Protein AF-A0A960N639-F1 (afdb_monomer_lite)

Structure (mmCIF, N/CA/C/O backbone):
data_AF-A0A960N639-F1
#
_entry.id   AF-A0A960N639-F1
#
loop_
_atom_site.group_PDB
_atom_site.id
_atom_site.type_symbol
_atom_site.label_atom_id
_atom_site.label_alt_id
_atom_site.label_comp_id
_atom_site.label_asym_id
_atom_site.label_entity_id
_atom_site.label_seq_id
_atom_site.pdbx_PDB_ins_code
_atom_site.Cartn_x
_atom_site.Cartn_y
_atom_site.Cartn_z
_atom_site.occupancy
_atom_site.B_iso_or_equiv
_atom_site.auth_seq_id
_atom_site.auth_comp_id
_atom_site.auth_asym_id
_atom_site.auth_atom_id
_atom_site.pdbx_PDB_model_num
ATOM 1 N N . THR A 1 1 ? 7.442 -10.438 -28.998 1.00 61.00 1 THR A N 1
ATOM 2 C CA . THR A 1 1 ? 8.484 -9.543 -28.445 1.00 61.00 1 THR A CA 1
ATOM 3 C C . THR A 1 1 ? 9.878 -10.045 -28.780 1.00 61.00 1 THR A C 1
ATOM 5 O O . THR A 1 1 ? 10.606 -9.326 -29.451 1.00 61.00 1 THR A O 1
ATOM 8 N N . TYR A 1 2 ? 10.184 -11.310 -28.457 1.00 67.44 2 TYR A N 1
ATOM 9 C CA . TYR A 1 2 ? 11.462 -11.985 -28.743 1.00 67.44 2 TYR A CA 1
ATOM 10 C C . TYR A 1 2 ? 11.918 -11.907 -30.215 1.00 67.44 2 TYR A C 1
ATOM 12 O O . TYR A 1 2 ? 12.948 -11.312 -30.504 1.00 67.44 2 TYR A O 1
ATOM 20 N N . SER A 1 3 ? 11.106 -12.372 -31.171 1.00 80.56 3 SER A N 1
ATOM 21 C CA . SER A 1 3 ? 11.494 -12.438 -32.596 1.00 80.56 3 SER A CA 1
ATOM 22 C C . SER A 1 3 ? 11.675 -11.080 -33.291 1.00 80.56 3 SER A C 1
ATOM 24 O O . SER A 1 3 ? 12.091 -11.034 -34.442 1.00 80.56 3 SER A O 1
ATOM 26 N N . LYS A 1 4 ? 11.306 -9.971 -32.634 1.00 85.50 4 LYS A N 1
ATOM 27 C CA . LYS A 1 4 ? 11.384 -8.612 -33.196 1.00 85.50 4 LYS A CA 1
ATOM 28 C C . LYS A 1 4 ? 12.411 -7.732 -32.477 1.00 85.50 4 LYS A C 1
ATOM 30 O O . LYS A 1 4 ? 12.535 -6.573 -32.857 1.00 85.50 4 LYS A O 1
ATOM 35 N N . TYR A 1 5 ? 13.091 -8.250 -31.444 1.00 82.38 5 TYR A N 1
ATOM 36 C CA . TYR A 1 5 ? 14.043 -7.507 -30.604 1.00 82.38 5 TYR A CA 1
ATOM 37 C C . TYR A 1 5 ? 13.526 -6.112 -30.218 1.00 82.38 5 TYR A C 1
ATOM 39 O O . TYR A 1 5 ? 14.222 -5.109 -30.364 1.00 82.38 5 TYR A O 1
ATOM 47 N N . LYS A 1 6 ? 12.256 -6.036 -29.805 1.00 87.81 6 LYS A N 1
ATOM 48 C CA . LYS A 1 6 ? 11.618 -4.771 -29.435 1.00 87.81 6 LYS A CA 1
ATOM 49 C C . LYS A 1 6 ? 11.656 -4.588 -27.926 1.00 87.81 6 LYS A C 1
ATOM 51 O O . LYS A 1 6 ? 11.224 -5.486 -27.204 1.00 87.81 6 LYS A O 1
ATOM 56 N N . THR A 1 7 ? 12.100 -3.411 -27.499 1.00 89.12 7 THR A N 1
ATOM 57 C CA . THR A 1 7 ? 11.839 -2.897 -26.153 1.00 89.12 7 THR A CA 1
ATOM 58 C C . THR A 1 7 ? 10.334 -2.673 -26.003 1.00 89.12 7 THR A C 1
ATOM 60 O O . THR A 1 7 ? 9.687 -2.144 -26.910 1.00 89.12 7 THR A O 1
ATOM 63 N N . VAL A 1 8 ? 9.778 -3.135 -24.889 1.00 88.75 8 VAL A N 1
ATOM 64 C CA . VAL A 1 8 ? 8.387 -2.960 -24.478 1.00 88.75 8 VAL A CA 1
ATOM 65 C C . VAL A 1 8 ? 8.410 -2.465 -23.043 1.00 88.75 8 VAL A C 1
ATOM 67 O O . VAL A 1 8 ? 9.017 -3.100 -22.182 1.00 88.75 8 VAL A O 1
ATOM 70 N N . GLU A 1 9 ? 7.757 -1.334 -22.812 1.00 86.69 9 GLU A N 1
ATOM 71 C CA . GLU A 1 9 ? 7.630 -0.711 -21.498 1.00 86.69 9 GLU A CA 1
ATOM 72 C C . GLU A 1 9 ? 7.198 -1.730 -20.431 1.00 86.69 9 GLU A C 1
ATOM 74 O O . GLU A 1 9 ? 6.322 -2.562 -20.680 1.00 86.69 9 GLU A O 1
ATOM 79 N N . LYS A 1 10 ? 7.890 -1.719 -19.285 1.00 86.75 10 LYS A N 1
ATOM 80 C CA . LYS A 1 10 ? 7.727 -2.641 -18.144 1.00 86.75 10 LYS A CA 1
ATOM 81 C C . LYS A 1 10 ? 7.833 -4.149 -18.432 1.00 86.75 10 LYS A C 1
ATOM 83 O O . LYS A 1 10 ? 7.637 -4.960 -17.532 1.00 86.75 10 LYS A O 1
ATOM 88 N N . PHE A 1 11 ? 8.171 -4.561 -19.658 1.00 86.19 11 PHE A N 1
ATOM 89 C CA . PHE A 1 11 ? 8.146 -5.975 -20.059 1.00 86.19 11 PHE A CA 1
ATOM 90 C C . PHE A 1 11 ? 9.438 -6.477 -20.717 1.00 86.19 11 PHE A C 1
ATOM 92 O O . PHE A 1 11 ? 9.838 -7.619 -20.501 1.00 86.19 11 PHE A O 1
ATOM 99 N N . ALA A 1 12 ? 10.090 -5.673 -21.558 1.00 90.25 12 ALA A N 1
ATOM 100 C CA . ALA A 1 12 ? 11.289 -6.092 -22.277 1.00 90.25 12 ALA A CA 1
ATOM 101 C C . ALA A 1 12 ? 12.195 -4.906 -22.598 1.00 90.25 12 ALA A C 1
ATOM 103 O O . ALA A 1 12 ? 11.727 -3.876 -23.066 1.00 90.25 12 ALA A O 1
ATOM 104 N N . TYR A 1 13 ? 13.505 -5.088 -22.466 1.00 91.56 13 TYR A N 1
ATOM 105 C CA . TYR A 1 13 ? 14.493 -4.088 -22.856 1.00 91.56 13 TYR A CA 1
ATOM 106 C C . TYR A 1 13 ? 15.573 -4.713 -23.726 1.00 91.56 13 TYR A C 1
ATOM 108 O O . TYR A 1 13 ? 16.115 -5.772 -23.404 1.00 91.56 13 TYR A O 1
ATOM 116 N N . ARG A 1 14 ? 15.870 -4.073 -24.861 1.00 92.19 14 ARG A N 1
ATOM 117 C CA . ARG A 1 14 ? 16.964 -4.485 -25.740 1.00 92.19 14 ARG A CA 1
ATOM 118 C C . ARG A 1 14 ? 18.260 -3.795 -25.312 1.00 92.19 14 ARG A C 1
ATOM 120 O O . ARG A 1 14 ? 18.610 -2.767 -25.885 1.00 92.19 14 ARG A O 1
ATOM 127 N N . ALA A 1 15 ? 18.960 -4.406 -24.361 1.00 92.25 15 ALA A N 1
ATOM 128 C CA . ALA A 1 15 ? 20.298 -3.981 -23.961 1.00 92.25 15 ALA A CA 1
ATOM 129 C C . ALA A 1 15 ? 21.327 -4.188 -25.087 1.00 92.25 15 ALA A C 1
ATOM 131 O O . ALA A 1 15 ? 21.286 -5.184 -25.819 1.00 92.25 15 ALA A O 1
ATOM 132 N N . THR A 1 16 ? 22.247 -3.241 -25.217 1.00 93.81 16 THR A N 1
ATOM 133 C CA . THR A 1 16 ? 23.437 -3.308 -26.072 1.00 93.81 16 THR A CA 1
ATOM 134 C C . THR A 1 16 ? 24.561 -4.092 -25.396 1.00 93.81 16 THR A C 1
ATOM 136 O O . THR A 1 16 ? 24.541 -4.344 -24.190 1.00 93.81 16 THR A O 1
ATOM 139 N N . LEU A 1 17 ? 25.561 -4.511 -26.176 1.00 94.12 17 LEU A N 1
ATOM 140 C CA . LEU A 1 17 ? 26.701 -5.254 -25.635 1.00 94.12 17 LEU A CA 1
ATOM 141 C C . LEU A 1 17 ? 27.580 -4.361 -24.746 1.00 94.12 17 LEU A C 1
ATOM 143 O O . LEU A 1 17 ? 28.148 -4.834 -23.764 1.00 94.12 17 LEU A O 1
ATOM 147 N N . GLU A 1 18 ? 27.677 -3.081 -25.094 1.00 96.25 18 GLU A N 1
ATOM 148 C CA . GLU A 1 18 ? 28.361 -2.040 -24.338 1.00 96.25 18 GLU A CA 1
ATOM 149 C C . GLU A 1 18 ? 27.729 -1.870 -22.952 1.00 96.25 18 GLU A C 1
ATOM 151 O O . GLU A 1 18 ? 28.435 -2.020 -21.958 1.00 96.25 18 GLU A O 1
ATOM 156 N N . GLU A 1 19 ? 26.404 -1.697 -22.868 1.00 93.12 19 GLU A N 1
ATOM 157 C CA . GLU A 1 19 ? 25.682 -1.604 -21.587 1.00 93.12 19 GLU A CA 1
ATOM 158 C C . GLU A 1 19 ? 25.872 -2.862 -20.728 1.00 93.12 19 GLU A C 1
ATOM 160 O O . GLU A 1 19 ? 26.083 -2.773 -19.521 1.00 93.12 19 GLU A O 1
ATOM 165 N N . ILE A 1 20 ? 25.817 -4.057 -21.325 1.00 94.38 20 ILE A N 1
ATOM 166 C CA . ILE A 1 20 ? 26.031 -5.311 -20.585 1.00 94.38 20 ILE A CA 1
ATOM 167 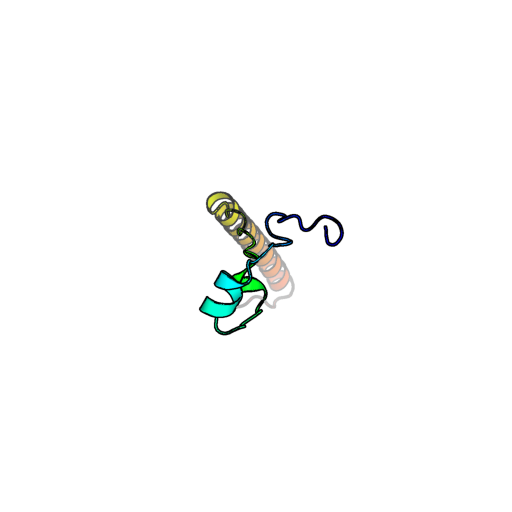C C . ILE A 1 20 ? 27.454 -5.361 -20.013 1.00 94.38 20 ILE A C 1
ATOM 169 O O . ILE A 1 20 ? 27.645 -5.811 -18.884 1.00 94.38 20 ILE A O 1
ATOM 173 N N . ARG A 1 21 ? 28.449 -4.888 -20.771 1.00 95.62 21 ARG A N 1
ATOM 174 C CA . ARG A 1 21 ? 29.848 -4.840 -20.333 1.00 95.62 21 ARG A CA 1
ATOM 175 C C . ARG A 1 21 ? 30.062 -3.822 -19.216 1.00 95.62 21 ARG A C 1
ATOM 177 O O . ARG A 1 21 ? 30.758 -4.142 -18.262 1.00 95.62 21 ARG A O 1
ATOM 184 N N . GLU A 1 22 ? 29.471 -2.635 -19.323 1.00 95.69 22 GLU A N 1
ATOM 185 C CA . GLU A 1 22 ? 29.516 -1.602 -18.275 1.00 95.69 22 GLU A CA 1
ATOM 186 C C . GLU A 1 22 ? 28.865 -2.072 -16.971 1.00 95.69 22 GLU A C 1
ATOM 188 O O . GLU A 1 22 ? 29.266 -1.661 -15.887 1.00 95.69 22 GLU A O 1
ATOM 193 N N . ASN A 1 23 ? 27.890 -2.973 -17.073 1.00 94.56 23 ASN A N 1
ATOM 194 C CA . ASN A 1 23 ? 27.225 -3.591 -15.936 1.00 94.56 23 ASN A CA 1
ATOM 195 C C . ASN A 1 23 ? 27.895 -4.898 -15.469 1.00 94.56 23 ASN A C 1
ATOM 197 O O . ASN A 1 23 ? 27.240 -5.693 -14.799 1.00 94.56 23 ASN A O 1
ATOM 201 N N . ASP A 1 24 ? 29.158 -5.163 -15.823 1.00 96.00 24 ASP A N 1
ATOM 202 C CA . ASP A 1 24 ? 29.910 -6.372 -15.440 1.00 96.00 24 ASP A CA 1
ATOM 203 C C . ASP A 1 24 ? 29.207 -7.690 -15.810 1.00 96.00 24 ASP A C 1
ATOM 205 O O . ASP A 1 24 ? 29.265 -8.687 -15.088 1.00 96.00 24 ASP A O 1
ATOM 209 N N . TYR A 1 25 ? 28.496 -7.702 -16.941 1.00 94.25 25 TYR A N 1
ATOM 210 C CA . TYR A 1 25 ? 27.653 -8.820 -17.377 1.00 94.25 25 TYR A CA 1
ATOM 211 C C . TYR A 1 25 ? 26.572 -9.208 -16.353 1.00 94.25 25 TYR A C 1
ATOM 213 O O . TYR A 1 25 ? 26.050 -10.324 -16.367 1.00 94.25 25 TYR A O 1
ATOM 221 N N . ASN A 1 26 ? 26.186 -8.278 -15.477 1.00 94.81 26 ASN A N 1
ATOM 222 C CA . ASN A 1 26 ? 25.063 -8.433 -14.570 1.00 94.81 26 ASN A CA 1
ATOM 223 C C . ASN A 1 26 ? 23.755 -8.293 -15.355 1.00 94.81 26 ASN A C 1
ATOM 225 O O . ASN A 1 26 ? 23.398 -7.201 -15.798 1.00 94.81 26 ASN A O 1
ATOM 229 N N . LEU A 1 27 ? 23.040 -9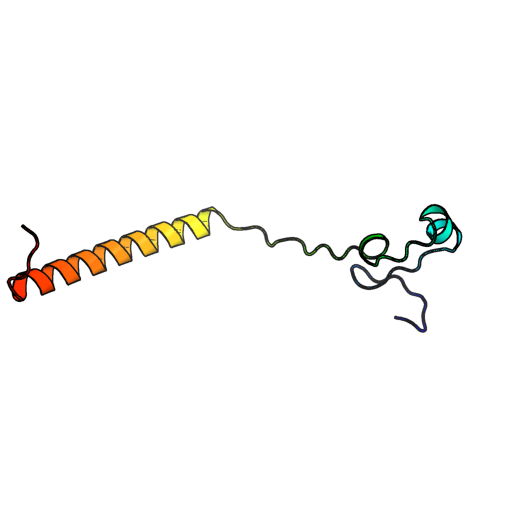.407 -15.513 1.00 93.19 27 LEU A N 1
ATOM 230 C CA . LEU A 1 27 ? 21.795 -9.509 -16.282 1.00 93.19 27 LEU A CA 1
ATOM 231 C C . LEU A 1 27 ? 20.535 -9.501 -15.402 1.00 93.19 27 LEU A C 1
ATOM 233 O O . LEU A 1 27 ? 19.486 -9.989 -15.821 1.00 93.19 27 LEU A O 1
ATOM 237 N N . ASN A 1 28 ? 20.622 -8.982 -14.173 1.00 93.50 28 ASN A N 1
ATOM 238 C CA . ASN A 1 28 ? 19.456 -8.897 -13.298 1.00 93.50 28 ASN A CA 1
ATOM 239 C C . ASN A 1 28 ? 18.348 -8.044 -13.945 1.00 93.50 28 ASN A C 1
ATOM 241 O O . ASN A 1 28 ? 18.590 -6.908 -14.345 1.00 93.50 28 ASN A O 1
ATOM 245 N N . ILE A 1 29 ? 17.132 -8.585 -14.033 1.00 89.50 29 ILE A N 1
ATOM 246 C CA . ILE A 1 29 ? 16.019 -8.009 -14.802 1.00 89.50 29 ILE A CA 1
ATOM 247 C C . ILE A 1 29 ? 15.655 -6.569 -14.390 1.00 89.50 29 ILE A C 1
ATOM 249 O O . ILE A 1 29 ? 15.534 -5.748 -15.299 1.00 89.50 29 ILE A O 1
ATOM 253 N N . PRO A 1 30 ? 15.587 -6.200 -13.091 1.00 90.69 30 PRO A N 1
ATOM 254 C CA . PRO A 1 30 ? 15.274 -4.831 -12.662 1.00 90.69 30 PRO A CA 1
ATOM 255 C C . PRO A 1 30 ? 16.282 -3.768 -13.122 1.00 90.69 30 PRO A C 1
ATOM 257 O O . PRO A 1 30 ? 16.006 -2.579 -13.037 1.00 90.69 30 PRO A O 1
ATOM 260 N N . ARG A 1 31 ? 17.471 -4.170 -13.595 1.00 90.62 31 ARG A N 1
ATOM 261 C CA . ARG A 1 31 ? 18.471 -3.250 -14.160 1.00 90.62 31 ARG A CA 1
ATOM 262 C C . ARG A 1 31 ? 18.114 -2.792 -15.576 1.00 90.62 31 ARG A C 1
ATOM 264 O O . ARG A 1 31 ? 18.581 -1.744 -16.004 1.00 90.62 31 ARG A O 1
ATOM 271 N N . TYR A 1 32 ? 17.329 -3.584 -16.302 1.00 92.31 32 TYR A N 1
ATOM 272 C CA . TYR A 1 32 ? 17.034 -3.359 -17.720 1.00 92.31 32 TYR A CA 1
ATOM 273 C C . TYR A 1 32 ? 15.551 -3.125 -17.967 1.00 92.31 32 TYR A C 1
ATOM 275 O O . TYR A 1 32 ? 15.184 -2.385 -18.870 1.00 92.31 32 TYR A O 1
ATOM 283 N N . VAL A 1 33 ? 14.689 -3.755 -17.178 1.00 91.69 33 VAL A N 1
ATOM 284 C CA . VAL A 1 33 ? 13.246 -3.574 -17.248 1.00 91.69 33 VAL A CA 1
ATOM 285 C C . VAL A 1 33 ? 12.814 -2.913 -15.957 1.00 91.69 33 VAL A C 1
ATOM 287 O O . VAL A 1 33 ? 13.006 -3.476 -14.883 1.00 91.69 33 VAL A O 1
ATOM 290 N N . ASP A 1 34 ? 12.223 -1.729 -16.079 1.00 89.19 34 ASP A N 1
ATOM 291 C CA . ASP A 1 34 ? 11.535 -1.108 -14.961 1.00 89.19 34 ASP A CA 1
ATOM 292 C C . ASP A 1 34 ? 10.307 -1.953 -14.611 1.00 89.19 34 ASP A C 1
ATOM 294 O O . ASP A 1 34 ? 9.311 -1.960 -15.331 1.00 89.19 34 ASP A O 1
ATOM 298 N N . THR A 1 35 ? 10.415 -2.733 -13.541 1.00 82.75 35 THR A N 1
ATOM 299 C CA . THR A 1 35 ? 9.311 -3.537 -13.012 1.00 82.75 35 THR A CA 1
ATOM 300 C C . THR A 1 35 ? 8.552 -2.796 -11.916 1.00 82.75 35 THR A C 1
ATOM 302 O O . THR A 1 35 ? 7.804 -3.431 -11.177 1.00 82.75 35 THR A O 1
ATOM 305 N N . PHE A 1 36 ? 8.771 -1.488 -11.750 1.00 84.19 36 PHE A N 1
ATOM 306 C CA . PHE A 1 36 ? 8.043 -0.699 -10.774 1.00 84.19 36 PHE A CA 1
ATOM 307 C C . PHE A 1 36 ? 6.567 -0.604 -11.170 1.00 84.19 36 PHE A C 1
ATOM 309 O O . PHE A 1 36 ? 6.186 -0.139 -12.256 1.00 84.19 36 PHE A O 1
ATOM 316 N N . GLU A 1 37 ? 5.717 -1.063 -10.264 1.00 80.00 37 GLU A N 1
ATOM 317 C CA . GLU A 1 37 ? 4.290 -0.800 -10.303 1.00 80.00 37 GLU A CA 1
ATOM 318 C C . GLU A 1 37 ? 4.067 0.506 -9.547 1.00 80.00 37 GLU A C 1
ATOM 320 O O . GLU A 1 37 ? 4.430 0.614 -8.378 1.00 80.00 37 GLU A O 1
ATOM 325 N N . GLU A 1 38 ? 3.526 1.517 -10.231 1.00 81.12 38 GLU A N 1
ATOM 326 C CA . GLU A 1 38 ? 3.105 2.730 -9.537 1.00 81.12 38 GLU A CA 1
ATOM 327 C C . GLU A 1 38 ? 1.982 2.338 -8.581 1.00 81.12 38 GLU A C 1
ATOM 329 O O . GLU A 1 38 ? 0.950 1.811 -9.006 1.00 81.12 38 GLU A O 1
ATOM 334 N N . GLU A 1 39 ? 2.209 2.548 -7.286 1.00 78.44 39 GLU A N 1
ATOM 335 C CA . GLU A 1 39 ? 1.159 2.379 -6.294 1.00 78.44 39 GLU A CA 1
ATOM 336 C C . GLU A 1 39 ? 0.021 3.344 -6.632 1.00 78.44 39 GLU A C 1
ATOM 338 O O . GLU A 1 39 ? 0.249 4.523 -6.915 1.00 78.44 39 GLU A O 1
ATOM 343 N N . ALA A 1 40 ? -1.211 2.834 -6.633 1.00 82.12 40 ALA A N 1
ATOM 344 C CA . ALA A 1 40 ? -2.374 3.677 -6.849 1.00 82.12 40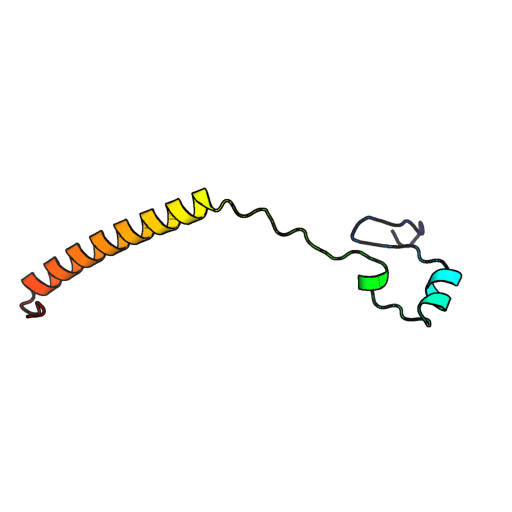 ALA A CA 1
ATOM 345 C C . ALA A 1 40 ? -2.408 4.779 -5.781 1.00 82.12 40 ALA A C 1
ATOM 347 O O . ALA A 1 40 ? -2.223 4.501 -4.594 1.00 82.12 40 ALA A O 1
ATOM 348 N N . GLU A 1 41 ? -2.665 6.019 -6.199 1.00 83.50 41 GLU A N 1
ATOM 349 C CA . GLU A 1 41 ? -2.835 7.128 -5.264 1.00 83.50 41 GLU A CA 1
ATOM 350 C C . GLU A 1 41 ? -3.961 6.797 -4.274 1.00 83.50 41 GLU A C 1
ATOM 352 O O . GLU A 1 41 ? -5.099 6.517 -4.659 1.00 83.50 41 GLU A O 1
ATOM 357 N N . ILE A 1 42 ? -3.629 6.796 -2.982 1.00 84.62 42 ILE A N 1
ATOM 358 C CA . ILE A 1 42 ? -4.591 6.524 -1.916 1.00 84.62 42 ILE A CA 1
ATOM 359 C C . ILE A 1 42 ? -5.386 7.805 -1.645 1.00 84.62 42 ILE A C 1
ATOM 361 O O . ILE A 1 42 ? -4.818 8.826 -1.253 1.00 84.62 42 ILE A O 1
ATOM 365 N N . ASP A 1 43 ? -6.710 7.737 -1.789 1.00 92.38 43 ASP A N 1
ATOM 366 C CA . ASP A 1 43 ? -7.621 8.806 -1.368 1.00 92.38 43 ASP A CA 1
ATOM 367 C C . ASP A 1 43 ? -7.726 8.825 0.168 1.00 92.38 43 ASP A C 1
ATOM 369 O O . ASP A 1 43 ? -8.547 8.135 0.777 1.00 92.38 43 ASP A O 1
ATOM 373 N N . LEU A 1 44 ? -6.846 9.603 0.808 1.00 93.19 44 LEU A N 1
ATOM 374 C CA . LEU A 1 44 ? -6.822 9.766 2.265 1.00 93.19 44 LEU A CA 1
ATOM 375 C C . LEU A 1 44 ? -8.169 10.261 2.834 1.00 93.19 44 LEU A C 1
ATOM 377 O O . LEU A 1 44 ? -8.603 9.711 3.850 1.00 93.19 44 LEU A O 1
ATOM 381 N N . PRO A 1 45 ? -8.861 11.249 2.223 1.00 94.25 45 PRO A N 1
ATOM 382 C CA . PRO A 1 45 ? -10.226 11.604 2.612 1.00 94.25 45 PRO A CA 1
ATOM 383 C C . PRO A 1 45 ? -11.218 10.434 2.604 1.00 94.25 45 PRO A C 1
ATOM 385 O O . PRO A 1 45 ? -11.976 10.289 3.564 1.00 94.25 45 PRO A O 1
ATOM 388 N N . ALA A 1 46 ? -11.222 9.598 1.562 1.00 94.56 46 ALA A N 1
ATOM 389 C CA . ALA A 1 46 ? -12.121 8.443 1.486 1.00 94.56 46 ALA A CA 1
ATOM 390 C C . ALA A 1 46 ? -11.813 7.410 2.578 1.00 94.56 46 ALA A C 1
ATOM 392 O O . ALA A 1 46 ? -12.727 6.923 3.244 1.00 94.56 46 ALA A O 1
ATOM 393 N N . VAL A 1 47 ? -10.528 7.136 2.822 1.00 94.69 47 VAL A N 1
ATOM 394 C CA . VAL A 1 47 ? -10.089 6.241 3.904 1.00 94.69 47 VAL A CA 1
ATOM 395 C C . VAL A 1 47 ? -10.525 6.778 5.269 1.00 94.69 47 VAL A C 1
ATOM 397 O O . VAL A 1 47 ? -11.022 6.018 6.099 1.00 94.69 47 VAL A O 1
ATOM 400 N N . GLN A 1 48 ? -10.409 8.087 5.509 1.00 95.69 48 GLN A N 1
ATOM 401 C CA . GLN A 1 48 ? -10.872 8.689 6.762 1.00 95.69 48 GLN A CA 1
ATOM 402 C C . GLN A 1 48 ? -12.391 8.546 6.941 1.00 95.69 48 GLN A C 1
ATOM 404 O O . GLN A 1 48 ? -12.848 8.206 8.029 1.00 95.69 48 GLN A O 1
ATOM 409 N N . GLN A 1 49 ? -13.179 8.738 5.880 1.00 97.12 49 GLN A N 1
ATOM 410 C CA . GLN A 1 49 ? -14.632 8.533 5.938 1.00 97.12 49 GLN A CA 1
ATOM 411 C C . GLN A 1 49 ? -15.009 7.076 6.234 1.00 97.12 49 GLN A C 1
ATOM 413 O O . GLN A 1 49 ? -15.977 6.817 6.957 1.00 97.12 49 GLN A O 1
ATOM 418 N N . GLU A 1 50 ? -14.256 6.118 5.690 1.00 96.94 50 GLU A N 1
ATOM 419 C CA . GLU A 1 50 ? -14.438 4.699 5.987 1.00 96.94 50 GLU A CA 1
ATOM 420 C C . GLU A 1 50 ? -14.157 4.405 7.467 1.00 96.94 50 GLU A C 1
ATOM 422 O O . GLU A 1 50 ? -14.971 3.752 8.125 1.00 96.94 50 GLU A O 1
ATOM 427 N N . ILE A 1 51 ? -13.071 4.959 8.016 1.00 97.25 51 ILE A N 1
ATOM 428 C CA . ILE A 1 51 ? -12.734 4.860 9.444 1.00 97.25 51 ILE A CA 1
ATOM 429 C C . ILE A 1 51 ? -13.879 5.405 10.304 1.00 97.25 51 ILE A C 1
ATOM 431 O O . ILE A 1 51 ? -14.395 4.683 11.158 1.00 97.25 51 ILE A O 1
ATOM 435 N N . ASP A 1 52 ? -14.330 6.632 10.041 1.00 97.69 52 ASP A N 1
ATOM 436 C CA . ASP A 1 52 ? -15.390 7.282 10.821 1.00 97.69 52 ASP A CA 1
ATOM 437 C C . ASP A 1 52 ? -16.697 6.465 10.784 1.00 97.69 52 ASP A C 1
ATOM 439 O O . ASP A 1 52 ? -17.403 6.310 11.789 1.00 97.69 52 ASP A O 1
ATOM 443 N N . THR A 1 53 ? -17.010 5.878 9.625 1.00 97.94 53 THR A N 1
ATOM 444 C CA . THR A 1 53 ? -18.179 5.008 9.442 1.00 97.94 53 THR A CA 1
ATOM 445 C C . THR A 1 53 ? -18.067 3.736 10.281 1.00 97.94 53 THR A C 1
ATOM 447 O O . THR A 1 53 ? -19.023 3.354 10.967 1.00 97.94 53 THR A O 1
ATOM 450 N N . LEU A 1 54 ? -16.907 3.077 10.255 1.00 97.94 54 LEU A N 1
ATOM 451 C CA . LEU A 1 54 ? -16.653 1.861 11.027 1.00 97.94 54 LEU A CA 1
ATOM 452 C C . LEU A 1 54 ? -16.700 2.130 12.534 1.00 97.94 54 LEU A C 1
ATOM 454 O O . LEU A 1 54 ? -17.255 1.324 13.286 1.00 97.94 54 LEU A O 1
ATOM 458 N N . GLU A 1 55 ? -16.189 3.272 12.991 1.00 97.75 55 GLU A N 1
ATOM 459 C CA . GLU A 1 55 ? -16.270 3.677 14.396 1.00 97.75 55 GLU A CA 1
ATOM 460 C C . GLU A 1 55 ? -17.718 3.883 14.855 1.00 97.75 55 GLU A C 1
ATOM 462 O O . GLU A 1 55 ? -18.109 3.398 15.926 1.00 97.75 55 GLU A O 1
ATOM 467 N N . ALA A 1 56 ? 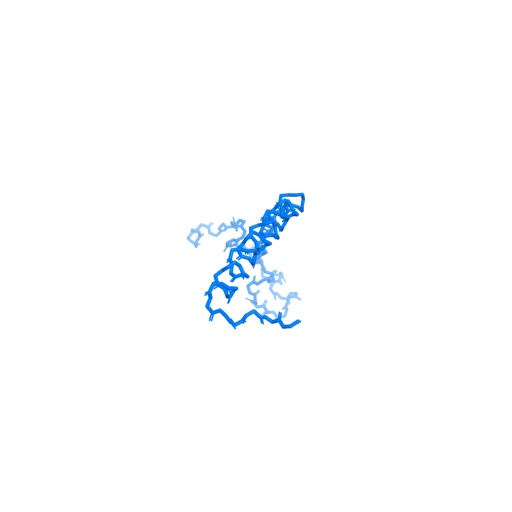-18.548 4.529 14.031 1.00 97.50 56 ALA A N 1
ATOM 468 C CA . ALA A 1 56 ? -19.968 4.711 14.318 1.00 97.50 56 ALA A CA 1
ATOM 469 C C . ALA A 1 56 ? -20.712 3.366 14.401 1.00 97.50 56 ALA A C 1
ATOM 471 O O . ALA A 1 56 ? -21.482 3.129 15.341 1.00 97.50 56 ALA A O 1
ATOM 472 N N . GLN A 1 57 ? -20.446 2.451 13.464 1.00 97.56 57 GLN A N 1
ATOM 473 C CA . GLN A 1 57 ? -21.009 1.098 13.479 1.00 97.56 57 GLN A CA 1
ATOM 474 C C . GLN A 1 57 ? -20.570 0.323 14.725 1.00 97.56 57 GLN A C 1
ATOM 476 O O . GLN A 1 57 ? -21.399 -0.283 15.408 1.00 97.56 57 GLN A O 1
ATOM 481 N N . LEU A 1 58 ? -19.287 0.393 15.082 1.00 97.25 58 LEU A N 1
ATOM 482 C CA . LEU A 1 58 ? -18.754 -0.246 16.281 1.00 97.25 58 LEU A CA 1
ATOM 483 C C . LEU A 1 58 ? -19.423 0.293 17.551 1.00 97.25 58 LEU A C 1
ATOM 485 O O . LEU A 1 58 ? -19.769 -0.479 18.450 1.00 97.25 58 LEU A O 1
ATOM 489 N N . ALA A 1 59 ? -19.634 1.607 17.643 1.00 96.88 59 ALA A N 1
ATOM 490 C CA . ALA A 1 59 ? -20.319 2.229 18.771 1.00 96.88 59 ALA A CA 1
ATOM 491 C C . ALA A 1 59 ? -21.783 1.772 18.884 1.00 96.88 59 ALA A C 1
ATOM 493 O O . ALA A 1 59 ? -22.259 1.484 19.993 1.00 96.88 59 ALA A O 1
ATOM 494 N N . ALA A 1 60 ? -22.483 1.654 17.753 1.00 96.69 60 ALA A N 1
ATOM 495 C CA . ALA A 1 60 ? -23.849 1.144 17.698 1.00 96.69 60 ALA A CA 1
ATOM 496 C C . ALA A 1 60 ? -23.919 -0.317 18.170 1.00 96.69 60 ALA A C 1
ATOM 498 O O . ALA A 1 60 ? -24.658 -0.622 19.111 1.00 96.69 60 ALA A O 1
ATOM 499 N N . VAL A 1 61 ? -23.071 -1.192 17.620 1.00 96.50 61 VAL A N 1
ATOM 500 C CA . VAL A 1 61 ? -22.991 -2.612 18.008 1.00 96.50 61 VAL A CA 1
ATOM 501 C C . VAL A 1 61 ? -22.670 -2.756 19.495 1.00 96.50 61 VAL A C 1
ATOM 503 O O . VAL A 1 61 ? -23.338 -3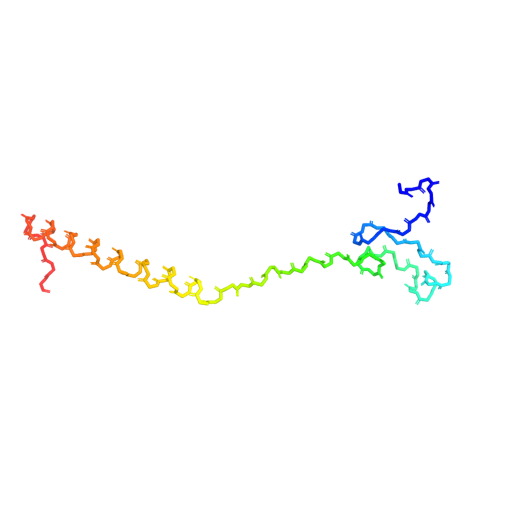.498 20.211 1.00 96.50 61 VAL A O 1
ATOM 506 N N . ARG A 1 62 ? -21.706 -1.989 20.018 1.00 93.62 62 ARG A N 1
ATOM 507 C CA . ARG A 1 62 ? -21.383 -1.987 21.456 1.00 93.62 62 ARG A CA 1
ATOM 508 C C . ARG A 1 62 ? -22.570 -1.567 22.320 1.00 93.62 62 ARG A C 1
ATOM 510 O O . ARG A 1 62 ? -22.738 -2.087 23.422 1.00 93.62 62 ARG A O 1
ATOM 517 N N . THR A 1 63 ? -23.382 -0.625 21.852 1.00 94.56 63 THR A N 1
ATOM 518 C CA . THR A 1 63 ? -24.594 -0.194 22.561 1.00 94.56 63 THR A CA 1
ATOM 519 C C . THR A 1 63 ? -25.627 -1.308 22.604 1.00 94.56 63 THR A C 1
ATOM 521 O O . THR A 1 63 ? -26.175 -1.589 23.672 1.00 94.56 63 THR A O 1
ATOM 524 N N . GLU A 1 64 ? -25.835 -1.993 21.484 1.00 93.62 64 GLU A N 1
ATOM 525 C CA . GLU A 1 64 ? -26.736 -3.138 21.408 1.00 93.62 64 GLU A CA 1
AT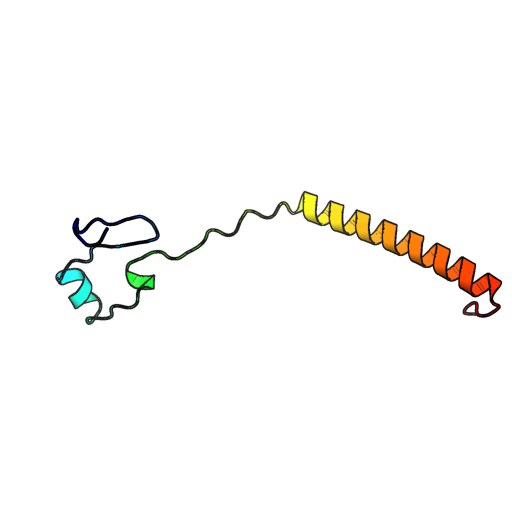OM 526 C C . GLU A 1 64 ? -26.268 -4.284 22.316 1.00 93.62 64 GLU A C 1
ATOM 528 O O . GLU A 1 64 ? -27.037 -4.781 23.142 1.00 93.62 64 GLU A O 1
ATOM 533 N N . MET A 1 65 ? -24.978 -4.629 22.259 1.00 92.38 65 MET A N 1
ATOM 534 C CA . MET A 1 65 ? -24.362 -5.638 23.124 1.00 92.38 65 MET A CA 1
ATOM 535 C C . MET A 1 65 ? -24.551 -5.314 24.607 1.00 92.38 65 MET A C 1
ATOM 537 O O . MET A 1 65 ? -24.938 -6.190 25.378 1.00 92.38 65 MET A O 1
ATOM 541 N N . ARG A 1 66 ? -24.342 -4.057 25.026 1.00 90.88 66 ARG A N 1
ATOM 542 C CA . ARG A 1 66 ? -24.621 -3.630 26.409 1.00 90.88 66 ARG A CA 1
ATOM 543 C C . ARG A 1 66 ? -26.093 -3.808 26.775 1.00 90.88 66 ARG A C 1
ATOM 545 O O . ARG A 1 66 ? -26.393 -4.231 27.890 1.00 90.88 66 ARG A O 1
ATOM 552 N N . GLY A 1 67 ? -27.004 -3.510 25.850 1.00 90.56 67 GLY A N 1
ATOM 553 C CA . GLY A 1 67 ? -28.437 -3.741 26.026 1.00 90.56 67 GLY A CA 1
ATOM 554 C C . GLY A 1 67 ? -28.759 -5.215 26.276 1.00 90.56 67 GLY A C 1
ATOM 555 O O . GLY A 1 67 ? -29.483 -5.535 27.221 1.00 90.56 67 GLY A O 1
ATOM 556 N N . HIS A 1 68 ? -28.178 -6.116 25.483 1.00 91.06 68 HIS A N 1
ATOM 557 C CA . HIS A 1 68 ? -28.334 -7.564 25.653 1.00 91.06 68 HIS A CA 1
ATOM 558 C C . HIS A 1 68 ? -27.719 -8.061 26.967 1.00 91.06 68 HIS A C 1
ATOM 560 O O . HIS A 1 68 ? -28.388 -8.765 27.722 1.00 91.06 68 HIS A O 1
ATOM 566 N N . LEU A 1 69 ? -26.504 -7.626 27.312 1.00 89.88 69 LEU A N 1
ATOM 567 C CA . LEU A 1 69 ? -25.847 -7.982 28.579 1.00 89.88 69 LEU A CA 1
ATOM 568 C C . LEU A 1 69 ? -26.652 -7.529 29.804 1.00 89.88 69 LEU A C 1
ATOM 570 O O . LEU A 1 69 ? -26.759 -8.270 30.782 1.00 89.88 69 LEU A O 1
ATOM 574 N N . LYS A 1 70 ? -27.280 -6.347 29.742 1.00 87.81 70 LYS A N 1
ATOM 575 C CA . LYS A 1 70 ? -28.163 -5.848 30.805 1.00 87.81 70 LYS A CA 1
ATOM 576 C C . LYS A 1 70 ? -29.408 -6.716 30.980 1.00 87.81 70 LYS A C 1
ATOM 578 O O . LYS A 1 70 ? -29.786 -6.989 32.115 1.00 87.81 70 LYS A O 1
ATOM 583 N N . LYS A 1 71 ? -30.021 -7.183 29.886 1.00 87.25 71 LYS A N 1
ATOM 584 C CA . LYS A 1 71 ? -31.175 -8.105 29.939 1.00 87.25 71 LYS A CA 1
ATOM 585 C C . LYS A 1 71 ? -30.815 -9.455 30.563 1.00 87.25 71 LYS A C 1
ATOM 587 O O . LYS A 1 71 ? -31.654 -10.052 31.224 1.00 87.25 71 LYS A O 1
ATOM 592 N N . LEU A 1 72 ? -29.576 -9.909 30.381 1.00 88.38 72 LEU A N 1
ATOM 593 C CA . LEU A 1 72 ? -29.067 -11.161 30.947 1.00 88.38 72 LEU A CA 1
ATOM 594 C C . LEU A 1 72 ? -28.577 -11.027 32.400 1.00 88.38 72 LEU A C 1
ATOM 596 O O . LEU A 1 72 ? -28.139 -12.014 32.982 1.00 88.38 72 LEU A O 1
ATOM 600 N N . GLY A 1 73 ? -28.618 -9.827 32.993 1.00 82.44 73 GLY A N 1
ATOM 601 C CA . GLY A 1 73 ? -28.111 -9.587 34.350 1.00 82.44 73 GLY A CA 1
ATOM 602 C C . GLY A 1 73 ? -26.581 -9.640 34.470 1.00 82.44 73 GLY A C 1
ATOM 603 O O . GLY A 1 73 ? -26.057 -9.650 35.578 1.00 82.44 73 GLY A O 1
ATOM 604 N N . LEU A 1 74 ? -25.864 -9.643 33.342 1.00 79.12 74 LEU A N 1
ATOM 605 C CA . LEU A 1 74 ? -24.399 -9.709 33.250 1.00 79.12 74 LEU A CA 1
ATOM 606 C C . LEU A 1 74 ? -23.783 -8.337 32.936 1.00 79.12 74 LEU A C 1
ATOM 608 O O . LEU A 1 74 ? -22.692 -8.252 32.373 1.00 79.12 74 LEU A O 1
ATOM 612 N N . ALA A 1 75 ? -24.501 -7.250 33.234 1.00 68.69 75 ALA A N 1
ATOM 613 C CA . ALA A 1 75 ? -23.996 -5.910 32.977 1.00 68.69 75 ALA A CA 1
ATOM 614 C C . ALA A 1 75 ? -22.693 -5.678 33.770 1.00 68.69 75 ALA A C 1
ATOM 616 O O . ALA A 1 75 ? -22.665 -5.963 34.972 1.00 68.69 75 ALA A O 1
ATOM 617 N N . PRO A 1 76 ? -21.626 -5.162 33.132 1.00 64.44 76 PRO A N 1
ATOM 618 C CA . PRO A 1 76 ? -20.448 -4.723 33.868 1.00 64.44 76 PRO A CA 1
ATOM 619 C C . PRO A 1 76 ? -20.861 -3.628 34.867 1.00 64.44 76 PRO A C 1
ATOM 621 O O . PRO A 1 76 ? -21.687 -2.777 34.527 1.00 64.44 76 PRO A O 1
ATOM 624 N N . LYS A 1 77 ? -20.344 -3.717 36.101 1.00 56.56 77 LYS A N 1
ATOM 625 C CA . LYS A 1 77 ? -20.569 -2.726 37.168 1.00 56.56 77 LYS A CA 1
ATOM 626 C C . LYS A 1 77 ? -20.037 -1.351 36.784 1.00 56.56 77 LYS A C 1
ATOM 628 O O . LYS A 1 77 ? -18.968 -1.308 36.137 1.00 56.56 77 LYS A O 1
#

Foldseek 3Di:
DVVVLDDDAQPDANDDPVRCVVVVVPPPPCVGHVVDDPDPDDPPVVVVVVVVVVVVVVVVVVVVVQVVCVVVVNHDD

Radius of gyration: 28.82 Å; chains: 1; bounding box: 61×24×70 Å

Secondary structure (DSSP, 8-state):
-GGGT--BTTTB----HHHHHHTTT---GGGTS--PPPPPPP-HHHHHHHHHHHHHHHHHHHHHHHHHHHHTT----

Sequence (77 aa):
TYSKYKTVEKFAYRATLEEIRENDYNLNIPRYVDTFEEEAEIDLPAVQQEIDTLEAQLAAVRTEMRGHLKKLGLAPK

pLDDT: mean 89.34, std 8.56, range [56.56, 97.94]